Protein AF-A0A928SUA0-F1 (afdb_monomer_lite)

Sequence (64 aa):
MLARITYVDHEARYGVARTSDGHTVRFHESAVLGGLTTLAVGDEV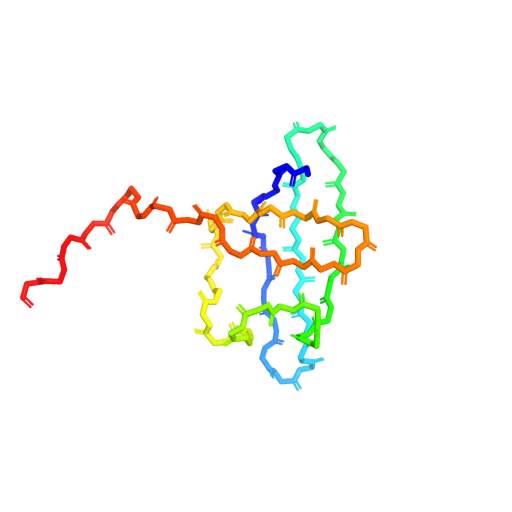RISNASVEVVVRRTGRPAA

Radius of gyration: 11.28 Å; chains: 1; bounding box: 25×35×21 Å

pLDDT: mean 79.6, std 15.07, range [38.44, 93.06]

Secondary structure (DSSP, 8-state):
-EEEEEEEETTTTEEEEEETTS-EEEEEGGGBTT-GGG--TT-EEEEETTEEEE----SS----

Structure (mmCIF, N/CA/C/O backbone):
data_AF-A0A928SUA0-F1
#
_entry.id   AF-A0A928SUA0-F1
#
loop_
_atom_site.group_PDB
_atom_site.id
_atom_site.type_symbol
_atom_site.label_atom_id
_atom_site.label_alt_id
_atom_site.label_comp_id
_atom_site.label_asym_id
_atom_site.label_entity_id
_atom_site.label_seq_id
_atom_site.pdbx_PDB_ins_code
_atom_site.Cartn_x
_at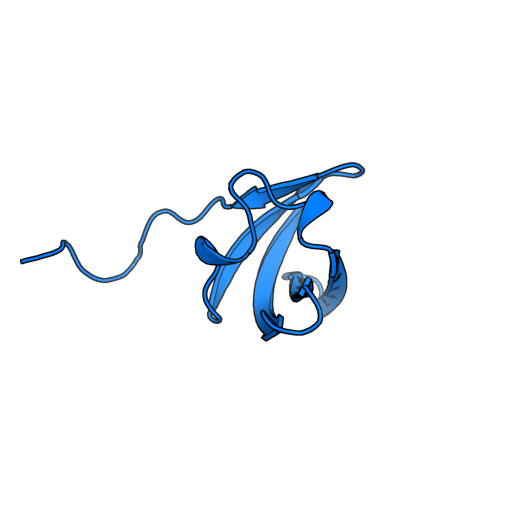om_site.Cartn_y
_atom_site.Cartn_z
_atom_site.occupancy
_atom_site.B_iso_or_equiv
_atom_site.auth_seq_id
_atom_site.auth_comp_id
_atom_site.auth_asym_id
_atom_site.auth_atom_id
_atom_site.pdbx_PDB_model_num
ATOM 1 N N . MET A 1 1 ? 0.251 7.116 9.871 1.00 83.81 1 MET A N 1
ATOM 2 C CA . MET A 1 1 ? -0.801 7.616 8.961 1.00 83.81 1 MET A CA 1
ATOM 3 C C . MET A 1 1 ? -1.401 6.432 8.224 1.00 83.81 1 MET A C 1
ATOM 5 O O . MET A 1 1 ? -0.636 5.540 7.889 1.00 83.81 1 MET A O 1
ATOM 9 N N . LEU A 1 2 ? -2.720 6.373 8.027 1.00 86.88 2 LEU A N 1
ATOM 10 C CA . LEU A 1 2 ? -3.348 5.309 7.231 1.00 86.88 2 LEU A CA 1
ATOM 11 C C . LEU A 1 2 ? -3.398 5.720 5.756 1.00 86.88 2 LEU A C 1
ATOM 13 O O . LEU A 1 2 ? -3.681 6.878 5.441 1.00 86.88 2 LEU A O 1
ATOM 17 N N . ALA A 1 3 ? -3.098 4.781 4.868 1.00 90.19 3 ALA A N 1
ATOM 18 C CA . ALA A 1 3 ? -3.143 4.976 3.429 1.00 90.19 3 ALA A CA 1
ATOM 19 C C . ALA A 1 3 ? -3.606 3.699 2.734 1.00 90.19 3 ALA A C 1
ATOM 21 O O . ALA A 1 3 ? -3.281 2.601 3.166 1.00 90.19 3 ALA A O 1
ATOM 22 N N . ARG A 1 4 ? -4.341 3.840 1.637 1.00 91.44 4 ARG A N 1
ATOM 23 C CA . ARG A 1 4 ? -4.774 2.725 0.800 1.00 91.44 4 ARG A CA 1
ATOM 24 C C . ARG A 1 4 ? -3.826 2.549 -0.375 1.00 91.44 4 ARG A C 1
ATOM 26 O O . ARG A 1 4 ? -3.590 3.507 -1.102 1.00 91.44 4 ARG A O 1
ATOM 33 N N . ILE A 1 5 ? -3.332 1.341 -0.604 1.00 90.88 5 ILE A N 1
ATOM 34 C CA . ILE A 1 5 ? -2.520 0.989 -1.767 1.00 90.88 5 ILE A CA 1
ATOM 35 C C . ILE A 1 5 ? -3.357 1.197 -3.030 1.00 90.88 5 ILE A C 1
ATOM 37 O O . ILE A 1 5 ? -4.418 0.596 -3.196 1.00 90.88 5 ILE A O 1
ATOM 41 N N . THR A 1 6 ? -2.880 2.043 -3.933 1.00 92.88 6 THR A N 1
ATOM 42 C CA . THR A 1 6 ? -3.515 2.296 -5.233 1.00 92.88 6 THR A CA 1
ATOM 43 C C . THR A 1 6 ? -2.748 1.654 -6.380 1.00 92.88 6 THR A C 1
ATOM 45 O O . THR A 1 6 ? -3.314 1.461 -7.449 1.00 92.88 6 THR A O 1
ATOM 48 N N . TYR A 1 7 ? -1.465 1.349 -6.176 1.00 92.12 7 TYR A N 1
ATOM 49 C CA . TYR A 1 7 ? -0.602 0.769 -7.197 1.00 92.12 7 TYR A CA 1
ATOM 50 C C . TYR A 1 7 ? 0.585 0.038 -6.562 1.00 92.12 7 TYR A C 1
ATOM 52 O O . TYR A 1 7 ? 1.136 0.504 -5.562 1.00 92.12 7 TYR A O 1
ATOM 60 N N . VAL A 1 8 ? 0.987 -1.082 -7.162 1.00 90.56 8 VAL A N 1
ATOM 61 C CA . VAL A 1 8 ? 2.142 -1.893 -6.758 1.00 90.56 8 VAL A CA 1
ATOM 62 C C . VAL A 1 8 ? 2.876 -2.331 -8.019 1.00 90.56 8 VAL A C 1
ATOM 64 O O . VAL A 1 8 ? 2.252 -2.833 -8.950 1.00 90.56 8 VAL A 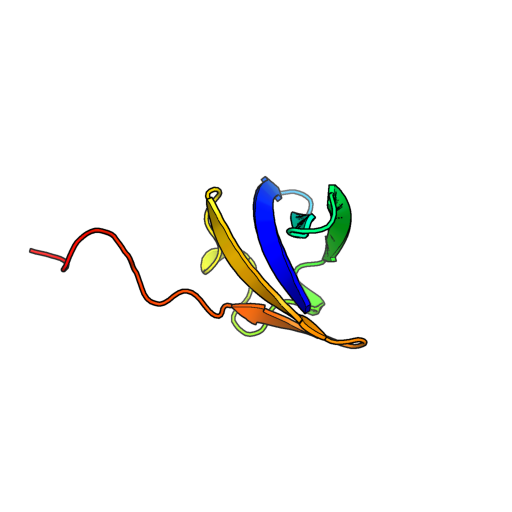O 1
ATOM 67 N N . ASP A 1 9 ? 4.191 -2.144 -8.035 1.00 90.12 9 ASP A N 1
ATOM 68 C CA . ASP A 1 9 ? 5.087 -2.555 -9.109 1.00 90.12 9 ASP A CA 1
ATOM 69 C C . ASP A 1 9 ? 6.166 -3.467 -8.536 1.00 90.12 9 ASP A C 1
ATOM 71 O O . ASP A 1 9 ? 7.066 -3.035 -7.808 1.00 90.12 9 ASP A O 1
ATOM 75 N N . HIS A 1 10 ? 6.037 -4.757 -8.833 1.00 85.50 10 HIS A N 1
ATOM 76 C CA . HIS A 1 10 ? 6.963 -5.766 -8.338 1.00 85.50 10 HIS A CA 1
ATOM 77 C C . HIS A 1 10 ? 8.289 -5.763 -9.105 1.00 85.50 10 HIS A C 1
ATOM 79 O O . HIS A 1 10 ? 9.313 -6.100 -8.517 1.00 85.50 10 HIS A O 1
ATOM 85 N N . GLU A 1 11 ? 8.295 -5.358 -10.379 1.00 86.75 11 GLU A N 1
ATOM 86 C CA . GLU A 1 11 ? 9.515 -5.329 -11.192 1.00 86.75 11 GLU A CA 1
ATOM 87 C C . GLU A 1 11 ? 10.427 -4.185 -10.755 1.00 86.75 11 GLU A C 1
ATOM 89 O O . GLU A 1 11 ? 11.619 -4.370 -10.510 1.00 86.75 11 GLU A O 1
ATOM 94 N N . ALA A 1 12 ? 9.847 -3.002 -10.582 1.00 87.56 12 ALA A N 1
ATOM 95 C CA . ALA A 1 12 ? 10.568 -1.812 -10.160 1.00 87.56 12 ALA A CA 1
ATOM 96 C C . ALA A 1 12 ? 10.593 -1.621 -8.631 1.00 87.56 12 ALA A C 1
ATOM 98 O O . ALA A 1 12 ? 11.150 -0.636 -8.141 1.00 87.56 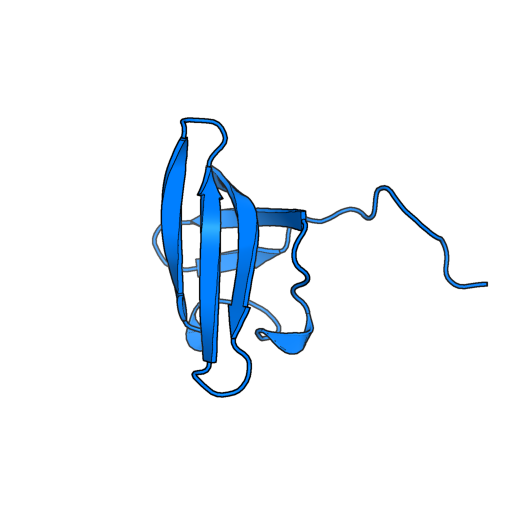12 ALA A O 1
ATOM 99 N N . ARG A 1 13 ? 10.029 -2.571 -7.873 1.00 90.12 13 ARG A N 1
ATOM 100 C CA . ARG A 1 13 ? 10.108 -2.667 -6.404 1.00 90.12 13 ARG A CA 1
ATOM 101 C C . ARG A 1 13 ? 9.583 -1.418 -5.686 1.00 90.12 13 ARG A C 1
ATOM 103 O O . ARG A 1 13 ? 10.113 -1.003 -4.650 1.00 90.12 13 ARG A O 1
ATOM 110 N N . TYR A 1 14 ? 8.504 -0.829 -6.199 1.00 89.69 14 TYR A N 1
ATOM 111 C CA . TYR A 1 14 ? 7.856 0.332 -5.588 1.00 89.69 14 TYR A CA 1
ATOM 112 C C . TYR A 1 14 ? 6.337 0.188 -5.524 1.00 89.69 14 TYR A C 1
ATOM 114 O O . TYR A 1 14 ? 5.720 -0.591 -6.243 1.00 89.69 14 TYR A O 1
ATOM 122 N N . GLY A 1 15 ? 5.715 0.986 -4.664 1.00 91.44 15 GLY A N 1
ATOM 123 C CA . GLY A 1 15 ? 4.269 1.100 -4.586 1.00 91.44 15 GLY A CA 1
ATOM 124 C C . GLY A 1 15 ? 3.818 2.531 -4.339 1.00 91.44 15 GLY A C 1
ATOM 125 O O . GLY A 1 15 ? 4.605 3.434 -4.027 1.00 91.44 15 GLY A O 1
ATOM 126 N N . VAL A 1 16 ? 2.521 2.738 -4.520 1.00 92.19 16 VAL A N 1
ATOM 127 C CA . VAL A 1 16 ? 1.845 4.007 -4.279 1.00 92.19 16 VAL A CA 1
ATOM 128 C C . VAL A 1 16 ? 0.644 3.743 -3.392 1.00 92.19 16 VAL A C 1
ATOM 130 O O . VAL A 1 16 ? -0.173 2.865 -3.676 1.00 92.19 16 VAL A O 1
ATOM 133 N N . ALA A 1 17 ? 0.526 4.530 -2.332 1.00 92.12 17 ALA A N 1
ATOM 134 C CA . ALA A 1 17 ? -0.634 4.549 -1.466 1.00 92.12 17 ALA A CA 1
ATOM 135 C C . ALA A 1 17 ? -1.221 5.959 -1.400 1.00 92.12 17 ALA A C 1
ATOM 137 O O . ALA A 1 17 ? -0.502 6.955 -1.467 1.00 92.12 17 ALA A O 1
ATOM 138 N N . ARG A 1 18 ? -2.537 6.051 -1.250 1.00 93.06 18 ARG A N 1
ATOM 139 C CA . ARG A 1 18 ? -3.266 7.303 -1.082 1.00 93.06 18 ARG A CA 1
ATOM 140 C C . ARG A 1 18 ? -3.821 7.389 0.331 1.00 93.06 18 ARG A C 1
ATOM 142 O O . ARG A 1 18 ? -4.512 6.481 0.783 1.00 93.06 18 ARG A O 1
ATOM 149 N N . THR A 1 19 ? -3.497 8.460 1.037 1.00 89.88 19 THR A N 1
ATOM 150 C CA . THR A 1 19 ? -3.983 8.716 2.395 1.00 89.88 19 THR A CA 1
ATOM 151 C C . THR A 1 19 ? -5.447 9.143 2.356 1.00 89.88 19 THR A C 1
ATOM 153 O O . THR A 1 19 ? -5.931 9.634 1.330 1.00 89.88 19 THR A O 1
ATOM 156 N N . SER A 1 20 ? -6.158 8.985 3.474 1.00 84.00 20 SER A N 1
ATOM 157 C CA . SER A 1 20 ? -7.553 9.442 3.597 1.00 84.00 20 SER A CA 1
ATOM 158 C C . SER A 1 20 ? -7.703 10.950 3.375 1.00 84.00 20 SER A C 1
ATOM 160 O O . SER A 1 20 ? -8.722 11.397 2.862 1.00 84.00 20 SER A O 1
ATOM 162 N N . ASP A 1 21 ? -6.652 11.716 3.672 1.00 87.81 21 ASP A N 1
ATOM 163 C CA . ASP A 1 21 ? -6.582 13.167 3.465 1.00 87.81 21 ASP A CA 1
ATOM 164 C C . ASP A 1 21 ? -6.294 13.550 1.996 1.00 87.81 21 ASP A C 1
ATOM 166 O O . ASP A 1 21 ? -6.164 14.723 1.658 1.00 87.81 21 ASP A O 1
ATOM 170 N N . GLY A 1 22 ? -6.165 12.564 1.099 1.00 87.56 22 GLY A N 1
ATOM 171 C CA . GLY A 1 22 ? -5.954 12.770 -0.335 1.00 87.56 22 GLY A CA 1
ATOM 172 C C . GLY A 1 22 ? -4.493 12.904 -0.770 1.00 87.56 22 GLY A C 1
ATOM 173 O O . GLY A 1 22 ? -4.241 13.092 -1.963 1.00 87.56 22 GLY A O 1
ATOM 174 N N . HIS A 1 23 ? -3.526 12.754 0.139 1.00 89.44 23 HIS A N 1
ATOM 175 C CA . HIS A 1 23 ? -2.105 12.772 -0.208 1.00 89.44 23 HIS A CA 1
ATOM 176 C C . HIS A 1 23 ? -1.675 11.456 -0.851 1.00 89.44 23 HIS A C 1
ATOM 178 O O . HIS A 1 23 ? -2.132 10.377 -0.485 1.00 89.44 23 HIS A O 1
ATOM 184 N N . THR A 1 24 ? -0.759 11.544 -1.811 1.00 91.62 24 THR A N 1
ATOM 185 C CA . THR A 1 24 ? -0.158 10.372 -2.453 1.00 91.62 24 THR A CA 1
ATOM 186 C C . THR A 1 24 ? 1.218 10.127 -1.854 1.00 91.62 24 THR A C 1
ATOM 188 O O . THR A 1 24 ? 2.051 11.029 -1.825 1.00 91.62 24 THR A O 1
ATOM 191 N N . VAL A 1 25 ? 1.458 8.906 -1.387 1.00 89.38 25 VAL A N 1
ATOM 192 C CA . VAL A 1 25 ? 2.715 8.475 -0.782 1.00 89.38 25 VAL A CA 1
ATOM 193 C C . VAL A 1 25 ? 3.321 7.371 -1.634 1.00 89.38 25 VAL A C 1
ATOM 195 O O . VAL A 1 25 ? 2.696 6.340 -1.879 1.00 89.38 25 VAL A O 1
ATOM 198 N N . ARG A 1 26 ? 4.555 7.593 -2.082 1.00 90.06 26 ARG A N 1
ATOM 199 C CA . ARG A 1 26 ? 5.378 6.585 -2.753 1.00 90.06 26 ARG A CA 1
ATOM 200 C C . ARG A 1 26 ? 6.272 5.895 -1.736 1.00 90.06 26 ARG A C 1
ATOM 202 O O . ARG A 1 26 ? 6.864 6.561 -0.892 1.00 90.06 26 ARG A O 1
ATOM 209 N N . PHE A 1 27 ? 6.391 4.580 -1.848 1.00 87.44 27 PHE A N 1
ATOM 210 C CA . PHE A 1 27 ? 7.263 3.782 -0.994 1.00 87.44 27 PHE A CA 1
ATOM 211 C C . PHE A 1 27 ? 8.031 2.750 -1.822 1.00 87.44 27 PHE A C 1
ATOM 213 O O . PHE A 1 27 ? 7.542 2.259 -2.838 1.00 87.44 27 PHE A O 1
ATOM 220 N N . HIS A 1 28 ? 9.252 2.447 -1.388 1.00 89.00 28 HIS A N 1
ATOM 221 C CA . HIS A 1 28 ? 10.079 1.375 -1.942 1.00 89.00 28 HIS A CA 1
ATOM 222 C C . HIS A 1 28 ? 9.866 0.094 -1.134 1.00 89.00 28 HIS A C 1
ATOM 224 O O . HIS A 1 28 ? 9.519 0.170 0.047 1.00 89.00 28 HIS A O 1
ATOM 230 N N . GLU A 1 29 ? 10.126 -1.076 -1.717 1.00 86.75 29 GLU A N 1
ATOM 231 C CA . GLU A 1 29 ? 9.948 -2.347 -1.006 1.00 86.75 29 GLU A CA 1
ATOM 232 C C . GLU A 1 29 ? 10.741 -2.432 0.295 1.00 86.75 29 GLU A C 1
ATOM 234 O O . GLU A 1 29 ? 10.281 -3.034 1.255 1.00 86.75 29 GLU A O 1
ATOM 239 N N . SER A 1 30 ? 11.921 -1.808 0.345 1.00 87.12 30 SER A N 1
ATOM 240 C CA . SER A 1 30 ? 12.776 -1.810 1.538 1.00 87.12 30 SER A CA 1
ATOM 241 C C . SER A 1 30 ? 12.120 -1.132 2.742 1.00 87.12 30 SER A C 1
ATOM 243 O O . SER A 1 30 ? 12.540 -1.364 3.869 1.00 87.12 30 SER A O 1
ATOM 245 N N . ALA A 1 31 ? 11.110 -0.289 2.511 1.00 84.12 31 ALA A N 1
ATOM 246 C CA . ALA A 1 31 ? 10.315 0.318 3.569 1.00 84.12 31 ALA A CA 1
ATOM 247 C C . ALA A 1 31 ? 9.157 -0.585 4.023 1.00 84.12 31 ALA A C 1
ATOM 249 O O . ALA A 1 31 ? 8.550 -0.291 5.047 1.00 84.12 31 ALA A O 1
ATOM 250 N N . VAL A 1 32 ? 8.832 -1.648 3.280 1.00 85.19 32 VAL A N 1
ATOM 251 C CA . VAL A 1 32 ? 7.715 -2.554 3.564 1.00 85.19 32 VAL A CA 1
ATOM 252 C C . VAL A 1 32 ? 8.190 -3.693 4.454 1.00 85.19 32 VAL A C 1
ATOM 254 O O . VAL A 1 32 ? 8.971 -4.553 4.042 1.00 85.19 32 VAL A O 1
ATOM 257 N N . LEU A 1 33 ? 7.669 -3.738 5.676 1.00 79.38 33 LEU A N 1
ATOM 258 C CA . LEU A 1 33 ? 7.871 -4.875 6.571 1.00 79.38 33 LEU A CA 1
ATOM 259 C C . LEU A 1 33 ? 7.207 -6.123 5.969 1.00 79.38 33 LEU A C 1
ATOM 261 O O . LEU A 1 33 ? 5.989 -6.172 5.833 1.00 79.38 33 LEU A O 1
ATOM 265 N N . GLY A 1 34 ? 8.014 -7.119 5.594 1.00 78.56 34 GLY A N 1
ATOM 266 C CA . GLY A 1 34 ? 7.549 -8.338 4.918 1.00 78.56 34 GLY A CA 1
ATOM 267 C C . GLY A 1 34 ? 7.637 -8.303 3.386 1.00 78.56 34 GLY A C 1
ATOM 268 O O . GLY A 1 34 ? 7.374 -9.322 2.753 1.00 78.56 34 GLY A O 1
ATOM 269 N N . GLY A 1 35 ? 8.067 -7.181 2.795 1.00 81.31 35 GLY A N 1
ATOM 270 C CA . GLY A 1 35 ? 8.272 -7.027 1.350 1.00 81.31 35 GLY A CA 1
ATOM 271 C C . GLY A 1 35 ? 6.992 -6.763 0.547 1.00 81.31 35 GLY A C 1
ATOM 272 O O . GLY A 1 35 ? 5.873 -6.943 1.029 1.00 81.31 35 GLY A O 1
ATOM 273 N N . LEU A 1 36 ? 7.152 -6.332 -0.713 1.00 81.75 36 LEU A N 1
ATOM 274 C CA . LEU A 1 36 ? 6.028 -5.946 -1.588 1.00 81.75 36 LEU A CA 1
ATOM 275 C C . LEU A 1 36 ? 5.083 -7.098 -1.934 1.00 81.75 36 LEU A C 1
ATOM 277 O O . LEU A 1 36 ? 3.936 -6.854 -2.284 1.00 81.75 36 LEU A O 1
ATOM 281 N N . THR A 1 37 ? 5.537 -8.347 -1.842 1.00 80.69 37 THR A N 1
ATOM 282 C CA . THR A 1 37 ? 4.719 -9.539 -2.125 1.00 80.69 37 THR A CA 1
ATOM 283 C C . THR A 1 37 ? 3.546 -9.706 -1.160 1.00 80.69 37 THR A C 1
ATOM 285 O O . THR A 1 37 ? 2.601 -10.430 -1.461 1.00 80.69 37 THR A O 1
ATOM 288 N N . THR A 1 38 ? 3.594 -9.029 -0.012 1.00 79.25 38 THR A N 1
ATOM 289 C CA . THR A 1 38 ? 2.525 -9.030 0.994 1.00 79.25 38 THR A CA 1
ATOM 290 C C . THR A 1 38 ? 1.479 -7.937 0.772 1.00 79.25 38 THR A C 1
ATOM 292 O O . THR A 1 38 ? 0.495 -7.895 1.506 1.00 79.25 38 THR A O 1
ATOM 295 N N . LEU A 1 39 ? 1.679 -7.066 -0.225 1.00 82.94 39 LEU A N 1
ATOM 296 C CA . LEU A 1 39 ? 0.818 -5.924 -0.516 1.00 82.94 39 LEU A CA 1
ATOM 297 C C . LEU A 1 39 ? -0.024 -6.156 -1.768 1.00 82.94 39 LEU A C 1
ATOM 299 O O . LEU A 1 39 ? 0.496 -6.507 -2.825 1.00 82.94 39 LEU A O 1
ATOM 303 N N . ALA A 1 40 ? -1.316 -5.862 -1.666 1.00 86.12 40 ALA A N 1
ATOM 304 C CA . ALA A 1 40 ? -2.247 -5.838 -2.782 1.00 86.12 40 ALA A CA 1
ATOM 305 C C . ALA A 1 40 ? -2.867 -4.446 -2.972 1.00 86.12 40 ALA A C 1
ATOM 307 O O . ALA A 1 40 ? -3.013 -3.652 -2.042 1.00 86.12 40 ALA A O 1
ATOM 308 N N . VAL A 1 41 ? -3.275 -4.135 -4.204 1.00 88.75 41 VAL A N 1
ATOM 309 C CA . VAL A 1 41 ? -4.058 -2.921 -4.476 1.00 88.75 41 VAL A CA 1
ATOM 310 C C . VAL A 1 41 ? -5.384 -2.990 -3.719 1.00 88.75 41 VAL A C 1
ATOM 312 O O . VAL A 1 41 ? -6.098 -3.986 -3.787 1.00 88.75 41 VAL A O 1
ATOM 315 N N . GLY A 1 42 ? -5.717 -1.913 -3.008 1.00 87.62 42 GLY A N 1
ATOM 316 C CA . GLY A 1 42 ? -6.871 -1.835 -2.114 1.00 87.62 42 GLY A CA 1
ATOM 317 C C . GLY A 1 42 ? -6.534 -2.044 -0.638 1.00 87.62 42 GLY A C 1
ATOM 318 O O . GLY A 1 42 ? -7.348 -1.661 0.204 1.00 87.62 42 GLY A O 1
ATOM 319 N N . ASP A 1 43 ? -5.343 -2.554 -0.318 1.00 86.62 43 ASP A N 1
ATOM 320 C CA . ASP A 1 43 ? -4.912 -2.761 1.063 1.00 86.62 43 ASP A CA 1
ATOM 321 C C . ASP A 1 43 ? -4.728 -1.440 1.818 1.00 86.62 43 ASP A C 1
ATOM 323 O O . ASP A 1 43 ? -4.183 -0.472 1.296 1.00 86.62 43 ASP A O 1
ATOM 327 N N . GLU A 1 44 ? -5.149 -1.401 3.079 1.00 88.38 44 GLU A N 1
ATOM 328 C CA . GLU A 1 44 ? -4.829 -0.327 4.021 1.00 88.38 44 GLU A CA 1
ATOM 329 C C . GLU A 1 44 ? -3.505 -0.568 4.763 1.00 88.38 44 GLU A C 1
ATOM 331 O O . GLU A 1 44 ? -3.342 -1.479 5.577 1.00 88.38 44 GLU A O 1
ATOM 336 N N . VAL A 1 45 ? -2.548 0.316 4.525 1.00 87.00 45 VAL A N 1
ATOM 337 C CA . VAL A 1 45 ? -1.239 0.319 5.168 1.00 87.00 45 VAL A CA 1
ATOM 338 C C . VAL A 1 45 ? -1.111 1.480 6.140 1.00 87.00 45 VAL A C 1
ATOM 340 O O . VAL A 1 45 ? -1.667 2.564 5.946 1.00 87.00 45 VAL A O 1
ATOM 343 N N . ARG A 1 46 ? -0.329 1.272 7.195 1.00 87.19 46 ARG A N 1
ATOM 344 C CA . ARG A 1 46 ? 0.111 2.334 8.087 1.00 87.19 46 ARG A CA 1
ATOM 345 C C . ARG A 1 46 ? 1.507 2.768 7.697 1.00 87.19 46 ARG A C 1
ATOM 347 O O . ARG A 1 46 ? 2.481 2.041 7.838 1.00 87.19 46 ARG A O 1
ATOM 354 N N . ILE A 1 47 ? 1.595 4.007 7.249 1.00 82.56 47 ILE A N 1
ATOM 355 C CA . ILE A 1 47 ? 2.852 4.659 6.918 1.00 82.56 47 ILE A CA 1
ATOM 356 C C . ILE A 1 47 ? 3.330 5.430 8.147 1.00 82.56 47 ILE A C 1
ATOM 358 O O . 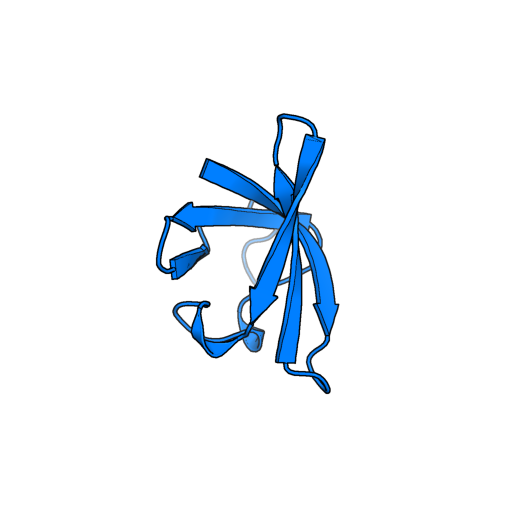ILE A 1 47 ? 2.616 6.288 8.684 1.00 82.56 47 ILE A O 1
ATOM 362 N N . SER A 1 48 ? 4.536 5.105 8.588 1.00 81.69 48 SER A N 1
ATOM 363 C CA . SER A 1 48 ? 5.310 5.799 9.614 1.00 81.69 48 SER A CA 1
ATOM 364 C C . SER A 1 48 ? 6.533 6.451 8.961 1.00 81.69 48 SER A C 1
ATOM 366 O O . SER A 1 48 ? 6.937 6.057 7.872 1.00 81.69 48 SER A O 1
ATOM 368 N N . ASN A 1 49 ? 7.137 7.448 9.617 1.00 71.19 49 ASN A N 1
ATOM 369 C CA . ASN A 1 49 ? 8.204 8.290 9.040 1.00 71.19 49 ASN A CA 1
ATOM 370 C C . ASN A 1 49 ? 9.403 7.502 8.456 1.00 71.19 49 ASN A C 1
ATOM 372 O O . ASN A 1 49 ? 10.092 8.008 7.581 1.00 71.19 49 ASN A O 1
ATOM 376 N N . ALA A 1 50 ? 9.629 6.265 8.911 1.00 65.75 50 ALA A N 1
ATOM 377 C CA . ALA A 1 50 ? 10.729 5.408 8.467 1.00 65.75 50 ALA A CA 1
ATOM 378 C C . ALA A 1 50 ? 10.286 4.068 7.847 1.00 65.75 50 ALA A C 1
ATOM 380 O O . ALA A 1 50 ? 11.134 3.290 7.413 1.00 65.75 50 ALA A O 1
ATOM 381 N N . SER A 1 51 ? 8.991 3.731 7.857 1.00 73.06 51 SER A N 1
ATOM 382 C CA . SER A 1 51 ? 8.535 2.376 7.508 1.00 73.06 51 SER A CA 1
ATOM 383 C C . SER A 1 51 ? 7.071 2.356 7.080 1.00 73.06 51 SER A C 1
ATOM 385 O O . SER A 1 51 ? 6.242 3.086 7.625 1.00 73.06 51 SER A O 1
ATOM 387 N N . VAL A 1 52 ? 6.749 1.481 6.134 1.00 72.12 52 VAL A N 1
ATOM 388 C CA . VAL A 1 52 ? 5.391 1.107 5.744 1.00 72.12 52 VAL A CA 1
ATOM 389 C C . VAL A 1 52 ? 5.082 -0.234 6.395 1.00 72.12 52 VAL A C 1
ATOM 391 O O . VAL A 1 52 ? 5.673 -1.261 6.067 1.00 72.12 52 VAL A O 1
ATOM 394 N N . GLU A 1 53 ? 4.154 -0.214 7.339 1.00 73.25 53 GLU A N 1
ATOM 395 C CA . GLU A 1 53 ? 3.630 -1.416 7.968 1.00 73.25 53 GLU A CA 1
ATOM 396 C C . GLU A 1 53 ? 2.272 -1.741 7.351 1.00 73.25 53 GLU A C 1
ATOM 398 O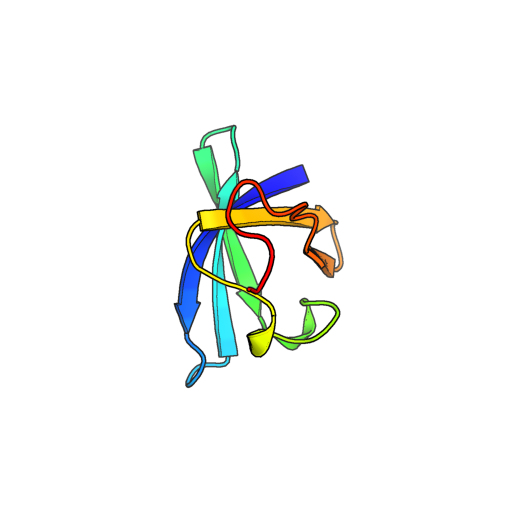 O . GLU A 1 53 ? 1.392 -0.882 7.246 1.00 73.25 53 GLU A O 1
ATOM 403 N N . VAL A 1 54 ? 2.091 -2.983 6.917 1.00 66.81 54 VAL A N 1
ATOM 404 C CA . VAL A 1 54 ? 0.798 -3.443 6.412 1.00 66.81 54 VAL A CA 1
ATOM 405 C C . VAL A 1 54 ? -0.139 -3.607 7.600 1.00 66.81 54 VAL A C 1
ATOM 407 O O . VAL A 1 54 ? 0.128 -4.406 8.491 1.00 66.81 54 VAL A O 1
ATOM 410 N N . VAL A 1 55 ? -1.237 -2.849 7.633 1.00 69.12 55 VAL A N 1
ATOM 411 C CA . VAL A 1 55 ? -2.201 -2.895 8.749 1.00 69.12 55 VAL A CA 1
ATOM 412 C C . VAL A 1 55 ? -3.462 -3.674 8.381 1.00 69.12 55 VAL A C 1
ATOM 414 O O . VAL A 1 55 ? -4.361 -3.834 9.207 1.00 69.12 55 VAL A O 1
ATOM 417 N N . VAL A 1 56 ? -3.519 -4.255 7.178 1.00 60.38 56 VAL A N 1
ATOM 418 C CA . VAL A 1 56 ? -4.714 -4.952 6.695 1.00 60.38 56 VAL A CA 1
ATOM 419 C C . VAL A 1 56 ? -5.049 -6.186 7.520 1.00 60.38 56 VAL A C 1
ATOM 421 O O . VAL A 1 56 ? -4.572 -7.299 7.305 1.00 60.38 56 VAL A O 1
ATOM 424 N N . ARG A 1 57 ? -6.027 -5.978 8.398 1.00 52.56 57 ARG A N 1
ATOM 425 C CA . ARG A 1 57 ? -7.083 -6.938 8.690 1.00 52.56 57 ARG A CA 1
ATOM 426 C C . ARG A 1 57 ? -7.924 -7.096 7.426 1.00 52.56 57 ARG A C 1
ATOM 428 O O . ARG A 1 57 ? -8.599 -6.155 7.019 1.00 52.56 57 ARG A O 1
ATOM 435 N N . ARG A 1 58 ? -7.878 -8.281 6.810 1.00 47.91 58 ARG A N 1
ATOM 436 C CA . ARG A 1 58 ? -8.729 -8.658 5.672 1.00 47.91 58 ARG A CA 1
ATOM 437 C C . ARG A 1 58 ? -10.195 -8.329 5.975 1.00 47.91 58 ARG A C 1
ATOM 439 O O . ARG A 1 58 ? -10.817 -9.012 6.783 1.00 47.91 58 ARG A O 1
ATOM 446 N N . THR A 1 59 ? -10.790 -7.377 5.269 1.00 50.12 59 THR A N 1
ATOM 447 C CA . THR A 1 59 ? -12.242 -7.356 5.041 1.00 50.12 59 THR A CA 1
ATOM 448 C C . THR A 1 59 ? -12.522 -8.047 3.713 1.00 50.12 59 THR A C 1
ATOM 450 O O . THR A 1 59 ? -12.920 -7.437 2.730 1.00 50.12 59 THR A O 1
ATOM 453 N N . GLY A 1 60 ? -12.268 -9.356 3.664 1.00 43.78 60 GLY A N 1
ATOM 454 C CA . GLY A 1 60 ? -12.605 -10.149 2.488 1.00 43.78 60 GLY A CA 1
ATOM 455 C C . GLY A 1 60 ? -11.841 -11.457 2.391 1.00 43.78 60 GLY A C 1
ATOM 456 O O . GLY A 1 60 ? -10.709 -11.484 1.927 1.00 43.78 60 GLY A O 1
ATOM 457 N N . ARG A 1 61 ? -12.536 -12.542 2.740 1.00 38.44 61 ARG A N 1
ATOM 458 C CA . ARG A 1 61 ? -12.230 -13.949 2.441 1.00 38.44 61 ARG A CA 1
ATOM 459 C C . ARG A 1 61 ? -11.312 -14.689 3.440 1.00 38.44 61 ARG A C 1
ATOM 461 O O . ARG A 1 61 ? -10.081 -14.574 3.374 1.00 38.44 61 ARG A O 1
ATOM 468 N N . PRO A 1 62 ? -11.890 -15.514 4.343 1.00 40.97 62 PRO A N 1
ATOM 469 C CA . PRO A 1 62 ? -11.165 -16.667 4.866 1.00 40.97 62 PRO A CA 1
ATOM 470 C C . PRO A 1 62 ? -10.763 -17.549 3.678 1.00 40.97 62 PRO A C 1
ATOM 472 O O . PRO A 1 62 ? -11.555 -17.745 2.753 1.00 40.97 62 PRO A O 1
ATOM 475 N N . ALA A 1 63 ? -9.514 -18.013 3.669 1.00 41.41 63 ALA A N 1
ATOM 476 C CA . ALA A 1 63 ? -9.111 -19.068 2.752 1.00 41.41 63 ALA A CA 1
ATOM 477 C C . ALA A 1 63 ? -9.994 -20.288 3.058 1.00 41.41 63 ALA A C 1
ATOM 479 O O . ALA A 1 63 ? -10.068 -20.702 4.216 1.00 41.41 63 ALA A O 1
ATOM 480 N N . ALA A 1 64 ? -10.738 -20.733 2.046 1.00 41.25 64 ALA A N 1
ATOM 481 C CA . ALA A 1 64 ? -11.452 -22.003 2.052 1.00 41.25 64 ALA A CA 1
ATOM 482 C C . ALA A 1 64 ? -10.457 -23.157 1.901 1.00 41.25 64 ALA A C 1
ATOM 484 O O . ALA A 1 64 ? -9.393 -22.913 1.283 1.00 41.25 64 ALA A O 1
#

Foldseek 3Di:
DKWFWQAADPVQQKTWTADPVGDIDIDGQVQEDVGRVVDDGGFIWDDDPRHIYGPDPDPDDDDD